Protein AF-A0A6M5YTC2-F1 (afdb_monomer_lite)

Sequence (103 aa):
MNQIGDTARYVRERLGMTQRAAAAALGVSAVHLSNVERGRADPSSSLLSRFKTVYGIDVYVLSYCLEDESRDMPAGLREARRHLADALRQGLREPEVCQNRGG

Organism: NCBI:txid2774151

Structure (mmCIF, N/CA/C/O backbone):
data_AF-A0A6M5YTC2-F1
#
_entry.id   AF-A0A6M5YTC2-F1
#
loop_
_atom_site.group_PDB
_atom_site.id
_atom_site.type_symbol
_atom_site.label_atom_id
_atom_site.label_alt_id
_atom_site.label_comp_id
_atom_site.label_asym_id
_atom_site.label_entity_id
_atom_site.label_seq_id
_atom_site.pdbx_PDB_ins_code
_atom_site.Cartn_x
_atom_site.Cartn_y
_atom_site.Cartn_z
_atom_site.occupancy
_atom_site.B_iso_or_equiv
_atom_site.auth_seq_id
_atom_site.auth_comp_id
_atom_site.auth_asym_id
_atom_site.auth_atom_id
_atom_site.pdbx_PDB_model_num
ATOM 1 N N . MET A 1 1 ? 8.989 11.334 -4.420 1.00 48.28 1 MET A N 1
ATOM 2 C CA . MET A 1 1 ? 9.234 9.990 -3.858 1.00 48.28 1 MET A CA 1
ATOM 3 C C . MET A 1 1 ? 7.873 9.472 -3.444 1.00 48.28 1 MET A C 1
ATOM 5 O O . MET A 1 1 ? 7.247 10.133 -2.628 1.00 48.28 1 MET A O 1
ATOM 9 N N . ASN A 1 2 ? 7.356 8.434 -4.102 1.00 59.09 2 ASN A N 1
ATOM 10 C CA . ASN A 1 2 ? 6.026 7.919 -3.781 1.00 59.09 2 ASN A CA 1
ATOM 11 C C . ASN A 1 2 ? 6.142 7.215 -2.425 1.00 59.09 2 ASN A C 1
ATOM 13 O O . ASN A 1 2 ? 6.911 6.262 -2.306 1.00 59.09 2 ASN A O 1
ATOM 17 N N . GLN A 1 3 ? 5.500 7.729 -1.377 1.00 80.75 3 GLN A N 1
ATOM 18 C CA . GLN A 1 3 ? 5.586 7.070 -0.078 1.00 80.75 3 GLN A CA 1
ATOM 19 C C . GLN A 1 3 ? 4.750 5.785 -0.125 1.00 80.75 3 GLN A C 1
ATOM 21 O O . GLN A 1 3 ? 3.763 5.683 -0.854 1.00 80.75 3 GLN A O 1
ATOM 26 N N . ILE A 1 4 ? 5.112 4.780 0.675 1.00 90.12 4 ILE A N 1
ATOM 27 C CA . ILE A 1 4 ? 4.355 3.516 0.736 1.00 90.12 4 ILE A CA 1
ATOM 28 C C . ILE A 1 4 ? 2.877 3.769 1.082 1.00 90.12 4 ILE A C 1
ATOM 30 O O . ILE A 1 4 ? 1.993 3.085 0.566 1.00 90.12 4 ILE A O 1
ATOM 34 N N . GLY A 1 5 ? 2.602 4.803 1.885 1.00 93.00 5 GLY A N 1
ATOM 35 C CA . GLY A 1 5 ? 1.250 5.283 2.171 1.00 93.00 5 GLY A CA 1
ATOM 36 C C . GLY A 1 5 ? 0.473 5.735 0.930 1.00 93.00 5 GLY A C 1
ATOM 37 O O . GLY A 1 5 ? -0.691 5.361 0.777 1.00 93.00 5 GLY A O 1
ATOM 38 N N . ASP A 1 6 ? 1.114 6.460 0.011 1.00 92.12 6 ASP A N 1
ATOM 39 C CA . ASP A 1 6 ? 0.499 6.897 -1.249 1.00 92.12 6 ASP A CA 1
ATOM 40 C C . ASP A 1 6 ? 0.148 5.695 -2.131 1.00 92.12 6 ASP A C 1
ATOM 42 O O . ASP A 1 6 ? -0.924 5.638 -2.734 1.00 92.12 6 ASP A O 1
ATOM 46 N N . THR A 1 7 ? 1.017 4.682 -2.152 1.00 92.56 7 THR A N 1
ATOM 47 C CA . THR A 1 7 ? 0.761 3.443 -2.897 1.00 92.56 7 THR A CA 1
ATOM 48 C C . THR A 1 7 ? -0.387 2.638 -2.279 1.00 92.56 7 THR A C 1
ATOM 50 O O . THR A 1 7 ? -1.248 2.139 -3.003 1.00 92.56 7 THR A O 1
ATOM 53 N N . ALA A 1 8 ? -0.465 2.552 -0.947 1.00 94.31 8 ALA A N 1
ATOM 54 C CA . ALA A 1 8 ? -1.590 1.919 -0.255 1.00 94.31 8 ALA A CA 1
ATOM 55 C C . ALA A 1 8 ? -2.921 2.624 -0.576 1.00 94.31 8 ALA A C 1
ATOM 57 O O . ALA A 1 8 ? -3.928 1.972 -0.870 1.00 94.31 8 ALA A O 1
ATOM 58 N N . ARG A 1 9 ? -2.906 3.962 -0.595 1.00 94.88 9 ARG A N 1
ATOM 59 C CA . ARG A 1 9 ? -4.043 4.785 -1.008 1.00 94.88 9 ARG A CA 1
ATOM 60 C C . ARG A 1 9 ? -4.432 4.524 -2.463 1.00 94.88 9 ARG A C 1
ATOM 62 O O . ARG A 1 9 ? -5.615 4.336 -2.743 1.00 94.88 9 ARG A O 1
ATOM 69 N N . TYR A 1 10 ? -3.453 4.485 -3.364 1.00 92.19 10 TYR A N 1
ATOM 70 C CA . TYR A 1 10 ? -3.669 4.206 -4.781 1.00 92.19 10 TYR A CA 1
ATOM 71 C C . TYR A 1 10 ? -4.376 2.864 -4.982 1.00 92.19 10 TYR A C 1
ATOM 73 O O . TYR A 1 10 ? -5.393 2.809 -5.668 1.00 92.19 10 TYR A O 1
ATOM 81 N N . VAL A 1 11 ? -3.903 1.797 -4.328 1.00 92.50 11 VAL A N 1
ATOM 82 C CA . VAL A 1 11 ? -4.552 0.476 -4.371 1.00 92.50 11 VAL A CA 1
ATOM 83 C C . VAL A 1 11 ? -6.014 0.577 -3.950 1.00 92.50 11 VAL A C 1
ATOM 85 O O . VAL A 1 11 ? -6.900 0.138 -4.681 1.00 92.50 11 VAL A O 1
ATOM 88 N N . ARG A 1 12 ? -6.285 1.206 -2.802 1.00 94.38 12 ARG A N 1
ATOM 89 C CA . ARG A 1 12 ? -7.649 1.364 -2.289 1.00 94.38 12 ARG A CA 1
ATOM 90 C C . ARG A 1 12 ? -8.561 2.091 -3.282 1.00 94.38 12 ARG A C 1
ATOM 92 O O . ARG A 1 12 ? -9.698 1.673 -3.488 1.00 94.38 12 ARG A O 1
ATOM 99 N N . GLU A 1 13 ? -8.085 3.189 -3.862 1.00 93.50 13 GLU A N 1
ATOM 100 C CA . GLU A 1 13 ? -8.854 3.992 -4.817 1.00 93.50 13 GLU A CA 1
ATOM 101 C C . GLU A 1 13 ? -9.116 3.226 -6.120 1.00 93.50 13 GLU A C 1
ATOM 103 O O . GLU A 1 13 ? -10.220 3.303 -6.656 1.00 93.50 13 GLU A O 1
ATOM 108 N N . ARG A 1 14 ? -8.153 2.421 -6.588 1.00 91.12 14 ARG A N 1
ATOM 109 C CA . ARG A 1 14 ? -8.329 1.545 -7.758 1.00 91.12 14 ARG A CA 1
ATOM 110 C C . ARG A 1 14 ? -9.353 0.439 -7.527 1.00 91.12 14 ARG A C 1
ATOM 112 O O . ARG A 1 14 ? -10.117 0.141 -8.435 1.00 91.12 14 ARG A O 1
ATOM 119 N N . LEU A 1 15 ? -9.429 -0.083 -6.306 1.00 89.88 15 LEU A N 1
ATOM 120 C CA . LEU A 1 15 ? -10.457 -1.040 -5.890 1.00 89.88 15 LEU A CA 1
ATOM 121 C C . LEU A 1 15 ? -11.825 -0.384 -5.607 1.00 89.88 15 LEU A C 1
ATOM 123 O O . LEU A 1 15 ? -12.759 -1.070 -5.199 1.00 89.88 15 LEU A O 1
ATOM 127 N N . GLY A 1 16 ? -11.965 0.939 -5.772 1.00 93.31 16 GLY A N 1
ATOM 128 C CA . GLY A 1 16 ? -13.224 1.655 -5.532 1.00 93.31 16 GLY A CA 1
ATOM 129 C C . GLY A 1 16 ? -13.652 1.695 -4.060 1.00 93.31 16 GLY A C 1
ATOM 130 O O . GLY A 1 16 ? -14.827 1.898 -3.755 1.00 93.31 16 GLY A O 1
ATOM 131 N N . MET A 1 17 ? -12.720 1.491 -3.125 1.00 94.38 17 MET A N 1
ATOM 132 C CA . MET A 1 17 ? -13.029 1.349 -1.705 1.00 94.38 17 MET A CA 1
ATOM 133 C C . MET A 1 17 ? -12.934 2.669 -0.930 1.00 94.38 17 MET A C 1
ATOM 135 O O . MET A 1 17 ? -12.008 3.474 -1.084 1.00 94.38 17 MET A O 1
ATOM 139 N N . THR A 1 18 ? -13.851 2.851 0.023 1.00 96.38 18 THR A N 1
ATOM 140 C CA . THR A 1 18 ? -13.703 3.878 1.067 1.00 96.38 18 THR A CA 1
ATOM 141 C C . THR A 1 18 ? -12.625 3.467 2.075 1.00 96.38 18 THR A C 1
ATOM 143 O O . THR A 1 18 ? -12.347 2.279 2.246 1.00 96.38 18 THR A O 1
ATOM 146 N N . GLN A 1 19 ? -12.043 4.425 2.811 1.00 95.94 19 GLN A N 1
ATOM 147 C CA . GLN A 1 19 ? -11.070 4.110 3.874 1.00 95.94 19 GLN A CA 1
ATOM 148 C C . GLN A 1 19 ? -11.641 3.153 4.928 1.00 95.94 19 GLN A C 1
ATOM 150 O O . GLN A 1 19 ? -10.939 2.263 5.395 1.00 95.94 19 GLN A O 1
ATOM 155 N N . ARG A 1 20 ? -12.923 3.297 5.289 1.00 96.62 20 ARG A N 1
ATOM 156 C CA . ARG A 1 20 ? -13.579 2.403 6.255 1.00 96.62 20 ARG A CA 1
ATOM 157 C C . ARG A 1 20 ? -13.726 0.983 5.712 1.00 96.62 20 ARG A C 1
ATOM 159 O O . ARG A 1 20 ? -13.423 0.044 6.440 1.00 96.62 20 ARG A O 1
ATOM 166 N N . ALA A 1 21 ? -14.165 0.835 4.461 1.00 96.88 21 ALA A N 1
ATOM 167 C CA . ALA A 1 21 ? -14.322 -0.474 3.827 1.00 96.88 21 ALA A CA 1
ATOM 168 C C . ALA A 1 21 ? -12.973 -1.195 3.698 1.00 96.88 21 ALA A C 1
ATOM 170 O O . ALA A 1 21 ? -12.853 -2.350 4.095 1.00 96.88 21 ALA A O 1
ATOM 171 N N . ALA A 1 22 ? -11.938 -0.485 3.244 1.00 96.94 22 ALA A N 1
ATOM 172 C CA . ALA A 1 22 ? -10.597 -1.044 3.127 1.00 96.94 22 ALA A CA 1
ATOM 173 C C . ALA A 1 22 ? -9.987 -1.399 4.487 1.00 96.94 22 ALA A C 1
ATOM 175 O O . ALA A 1 22 ? -9.371 -2.450 4.624 1.00 96.94 22 ALA A O 1
ATOM 176 N N . ALA A 1 23 ? -10.176 -0.559 5.509 1.00 97.12 23 ALA A N 1
ATOM 177 C CA . ALA A 1 23 ? -9.701 -0.853 6.858 1.00 97.12 23 ALA A CA 1
ATOM 178 C C . ALA A 1 23 ? -10.389 -2.095 7.444 1.00 97.12 23 ALA A C 1
ATOM 180 O O . ALA A 1 23 ? -9.715 -2.934 8.036 1.00 97.12 23 ALA A O 1
ATOM 181 N N . ALA A 1 24 ? -11.699 -2.244 7.223 1.00 97.31 24 ALA A N 1
ATOM 182 C CA . ALA A 1 24 ? -12.443 -3.434 7.624 1.00 97.31 24 ALA A CA 1
ATOM 183 C C . ALA A 1 24 ? -11.936 -4.695 6.905 1.00 97.31 24 ALA A C 1
ATOM 185 O O . ALA A 1 24 ? -11.633 -5.679 7.573 1.00 97.31 24 ALA A O 1
ATOM 186 N N . ALA A 1 25 ? -11.767 -4.646 5.579 1.00 95.81 25 ALA A N 1
ATOM 187 C CA . ALA A 1 25 ? -11.245 -5.765 4.788 1.00 95.81 25 ALA A CA 1
ATOM 188 C C . ALA A 1 25 ? -9.815 -6.155 5.197 1.00 95.81 25 ALA A C 1
ATOM 190 O O . ALA A 1 25 ? -9.491 -7.332 5.328 1.00 95.81 25 ALA A O 1
ATOM 191 N N . LEU A 1 26 ? -8.967 -5.163 5.474 1.00 96.19 26 LEU A N 1
ATOM 192 C CA . LEU A 1 26 ? -7.613 -5.385 5.971 1.00 96.19 26 LEU A CA 1
ATOM 193 C C . LEU A 1 26 ? -7.592 -5.787 7.451 1.00 96.19 26 LEU A C 1
ATOM 195 O O . LEU A 1 26 ? -6.565 -6.259 7.915 1.00 96.19 26 LEU A O 1
ATOM 199 N N . GLY A 1 27 ? -8.675 -5.641 8.216 1.00 96.44 27 GLY A N 1
ATOM 200 C CA . GLY A 1 27 ? -8.694 -5.945 9.650 1.00 96.44 27 GLY A CA 1
ATOM 201 C C . GLY A 1 27 ? -7.843 -4.985 10.491 1.00 96.44 27 GLY A C 1
ATOM 202 O O . GLY A 1 27 ? -7.184 -5.411 11.438 1.00 96.44 27 GLY A O 1
ATOM 203 N N . VAL A 1 28 ? -7.828 -3.698 10.134 1.00 95.75 28 VAL A N 1
ATOM 204 C CA . VAL A 1 28 ? -7.159 -2.618 10.880 1.00 95.75 28 VAL A CA 1
ATOM 205 C C . VAL A 1 28 ? -8.140 -1.493 11.207 1.00 95.75 28 VAL A C 1
ATOM 207 O O . VAL A 1 28 ? -9.237 -1.418 10.658 1.00 95.75 28 VAL A O 1
ATOM 210 N N . SER A 1 29 ? -7.760 -0.577 12.100 1.00 96.62 29 SER A N 1
ATOM 211 C CA . SER A 1 29 ? -8.603 0.589 12.367 1.00 96.62 29 SER A CA 1
ATOM 212 C C . SER A 1 29 ? -8.580 1.566 11.187 1.00 96.62 29 SER A C 1
ATOM 214 O O . SER A 1 29 ? -7.541 1.795 10.560 1.00 96.62 29 SER A O 1
ATOM 216 N N . ALA A 1 30 ? -9.725 2.199 10.913 1.00 96.06 30 ALA A N 1
ATOM 217 C CA . ALA A 1 30 ? -9.813 3.234 9.884 1.00 96.06 30 ALA A CA 1
ATOM 218 C C . ALA A 1 30 ? -8.837 4.386 10.160 1.00 96.06 30 ALA A C 1
ATOM 220 O O . ALA A 1 30 ? -8.225 4.892 9.230 1.00 96.06 30 ALA A O 1
ATOM 221 N N . VAL A 1 31 ? -8.631 4.750 11.432 1.00 96.62 31 VAL A N 1
ATOM 222 C CA . VAL A 1 31 ? -7.661 5.779 11.841 1.00 96.62 31 VAL A CA 1
ATOM 223 C C . VAL A 1 31 ? -6.232 5.374 11.478 1.00 96.62 31 VAL A C 1
ATOM 225 O O . VAL A 1 31 ? -5.504 6.191 10.920 1.00 96.62 31 VAL A O 1
ATOM 228 N N . HIS A 1 32 ? -5.836 4.122 11.739 1.00 95.06 32 HIS A N 1
ATOM 229 C CA . HIS A 1 32 ? -4.499 3.636 11.396 1.00 95.06 32 HIS A CA 1
ATOM 230 C C . HIS A 1 32 ? -4.258 3.696 9.886 1.00 95.06 32 HIS A C 1
ATOM 232 O O . HIS A 1 32 ? -3.291 4.324 9.459 1.00 95.06 32 HIS A O 1
ATOM 238 N N . LEU A 1 33 ? -5.172 3.139 9.082 1.00 96.75 33 LEU A N 1
ATOM 239 C CA . LEU A 1 33 ? -5.061 3.192 7.621 1.00 96.75 33 LEU A CA 1
ATOM 240 C C . LEU A 1 33 ? -5.009 4.644 7.119 1.00 96.75 33 LEU A C 1
ATOM 242 O O . LEU A 1 33 ? -4.188 4.988 6.279 1.00 96.75 33 LEU A O 1
ATOM 246 N N . SER A 1 34 ? -5.835 5.521 7.687 1.00 96.56 34 SER A N 1
ATOM 247 C CA . SER A 1 34 ? -5.891 6.936 7.322 1.00 96.56 34 SER A CA 1
ATOM 248 C C . SER A 1 34 ? -4.605 7.701 7.676 1.00 96.56 34 SER A C 1
ATOM 250 O O . SER A 1 34 ? -4.229 8.626 6.958 1.00 96.56 34 SER A O 1
ATOM 252 N N . ASN A 1 35 ? -3.921 7.345 8.768 1.00 96.31 35 ASN A N 1
ATOM 253 C CA . ASN A 1 35 ? -2.619 7.922 9.116 1.00 96.31 35 ASN A CA 1
ATOM 254 C C . ASN A 1 35 ? -1.519 7.427 8.175 1.00 96.31 35 ASN A C 1
ATOM 256 O O . ASN A 1 35 ? -0.716 8.239 7.720 1.00 96.31 35 ASN A O 1
ATOM 260 N N . VAL A 1 36 ? -1.530 6.135 7.840 1.00 95.81 36 VAL A N 1
ATOM 261 C CA . VAL A 1 36 ? -0.595 5.535 6.878 1.00 95.81 36 VAL A CA 1
ATOM 262 C C . VAL A 1 36 ? -0.739 6.178 5.500 1.00 95.81 36 VAL A C 1
ATOM 264 O O . VAL A 1 36 ? 0.235 6.683 4.956 1.00 95.81 36 VAL A O 1
ATOM 267 N N . GLU A 1 37 ? -1.958 6.260 4.965 1.00 95.62 37 GLU A N 1
ATOM 268 C CA . GLU A 1 37 ? -2.230 6.854 3.646 1.00 95.62 37 GLU A CA 1
ATOM 269 C C . GLU A 1 37 ? -1.895 8.350 3.544 1.00 95.62 37 GLU A C 1
ATOM 271 O O . GLU A 1 37 ? -1.845 8.891 2.444 1.00 95.62 37 GLU A O 1
ATOM 276 N N . ARG A 1 38 ? -1.709 9.043 4.673 1.00 94.25 38 ARG A N 1
ATOM 277 C CA . ARG A 1 38 ? -1.301 10.458 4.712 1.00 94.25 38 ARG A CA 1
ATOM 278 C C . ARG A 1 38 ? 0.172 10.651 5.073 1.00 94.25 38 ARG A C 1
ATOM 280 O O . ARG A 1 38 ? 0.560 11.782 5.354 1.00 94.25 38 ARG A O 1
ATOM 287 N N . GLY A 1 39 ? 0.950 9.572 5.172 1.00 92.38 39 GLY A N 1
ATOM 288 C CA . GLY A 1 39 ? 2.352 9.628 5.594 1.00 92.38 39 GLY A CA 1
ATOM 289 C C . GLY A 1 39 ? 2.547 10.084 7.046 1.00 92.38 39 GLY A C 1
ATOM 290 O O . GLY A 1 39 ? 3.632 10.513 7.421 1.00 92.38 39 GLY A O 1
ATOM 291 N N . ARG A 1 40 ? 1.499 10.027 7.883 1.00 93.25 40 ARG A N 1
ATOM 292 C CA . ARG A 1 40 ? 1.566 10.387 9.314 1.00 93.25 40 ARG A CA 1
ATOM 293 C C . ARG A 1 40 ? 2.022 9.230 10.199 1.00 93.25 40 ARG A C 1
ATOM 295 O O . ARG A 1 40 ? 2.283 9.437 11.379 1.00 93.25 40 ARG A O 1
ATOM 302 N N . ALA A 1 41 ? 2.040 8.018 9.658 1.00 92.44 41 ALA A N 1
ATOM 303 C CA . ALA A 1 41 ? 2.528 6.82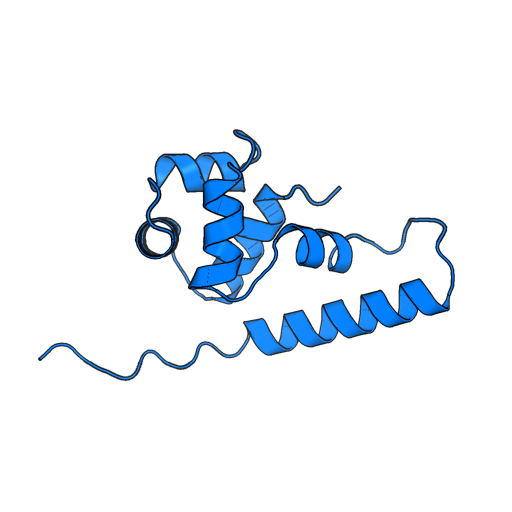3 10.321 1.00 92.44 41 ALA A CA 1
ATOM 304 C C . ALA A 1 41 ? 3.118 5.877 9.280 1.00 92.44 41 ALA A C 1
ATOM 306 O O . ALA A 1 41 ? 2.562 5.739 8.189 1.00 92.44 41 ALA A O 1
ATOM 307 N N . ASP A 1 42 ? 4.188 5.180 9.645 1.00 89.94 42 ASP A N 1
ATOM 308 C CA . ASP A 1 42 ? 4.699 4.107 8.808 1.00 89.94 42 ASP A CA 1
ATOM 309 C C . ASP A 1 42 ? 3.737 2.907 8.826 1.00 89.94 42 ASP A C 1
ATOM 311 O O . ASP A 1 42 ? 3.147 2.577 9.866 1.00 89.94 42 ASP A O 1
ATOM 315 N N . PRO A 1 43 ? 3.546 2.233 7.681 1.00 90.31 43 PRO A N 1
ATOM 316 C CA . PRO A 1 43 ? 2.749 1.021 7.622 1.00 90.31 43 PRO A CA 1
ATOM 317 C C . PRO A 1 43 ? 3.409 -0.086 8.446 1.00 90.31 43 PRO A C 1
ATOM 319 O O . PRO A 1 43 ? 4.585 -0.404 8.276 1.00 90.31 43 PRO A O 1
ATOM 322 N N . SER A 1 44 ? 2.626 -0.724 9.317 1.00 91.25 44 SER A N 1
ATOM 323 C CA . SER A 1 44 ? 3.107 -1.898 10.047 1.00 91.25 44 SER A CA 1
ATOM 324 C C . SER A 1 44 ? 3.356 -3.076 9.098 1.00 91.25 44 SER A C 1
ATOM 326 O O . SER A 1 44 ? 2.673 -3.236 8.083 1.00 91.25 44 SER A O 1
ATOM 328 N N . SER A 1 45 ? 4.280 -3.967 9.463 1.00 91.00 45 SER A N 1
ATOM 329 C CA . SER A 1 45 ? 4.513 -5.222 8.732 1.00 91.00 45 SER A CA 1
ATOM 330 C C . SER A 1 45 ? 3.239 -6.069 8.607 1.00 91.00 45 SER A C 1
ATOM 332 O O . SER A 1 45 ? 2.998 -6.682 7.569 1.00 91.00 45 SER A O 1
ATOM 334 N N . SER A 1 46 ? 2.384 -6.049 9.636 1.00 93.62 46 SER A N 1
ATOM 335 C CA . SER A 1 46 ? 1.069 -6.699 9.621 1.00 93.62 46 SER A CA 1
ATOM 336 C C . SER A 1 46 ? 0.160 -6.118 8.538 1.00 93.62 46 SER A C 1
ATOM 338 O O . SER A 1 46 ? -0.410 -6.873 7.752 1.00 93.62 46 SER A O 1
ATOM 340 N N . LEU A 1 47 ? 0.064 -4.786 8.445 1.00 94.56 47 LEU A N 1
ATOM 341 C CA . LEU A 1 47 ? -0.719 -4.116 7.406 1.00 94.56 47 LEU A CA 1
ATOM 342 C C . LEU A 1 47 ? -0.211 -4.486 6.007 1.00 94.56 47 LEU A C 1
ATOM 344 O O . LEU A 1 47 ? -1.004 -4.864 5.151 1.00 94.56 47 LEU A O 1
ATOM 348 N N . LEU A 1 48 ? 1.104 -4.449 5.793 1.00 94.56 48 LEU A N 1
ATOM 349 C CA . LEU A 1 48 ? 1.727 -4.816 4.517 1.00 94.56 48 LEU A CA 1
ATOM 350 C C . LEU A 1 48 ? 1.454 -6.277 4.136 1.00 94.56 48 LEU A C 1
ATOM 352 O O . LEU A 1 48 ? 1.145 -6.568 2.983 1.00 94.56 48 LEU A O 1
ATOM 356 N N . SER A 1 49 ? 1.514 -7.194 5.104 1.00 95.19 49 SER A N 1
ATOM 357 C CA . SER A 1 49 ? 1.150 -8.599 4.898 1.00 95.19 49 SER A CA 1
ATOM 358 C C . SER A 1 49 ? -0.320 -8.751 4.495 1.00 95.19 49 SER A C 1
ATOM 360 O O . SER A 1 49 ? -0.637 -9.502 3.576 1.00 95.19 49 SER A O 1
ATOM 362 N N . ARG A 1 50 ? -1.220 -7.969 5.103 1.00 95.19 50 ARG A N 1
ATOM 363 C CA . ARG A 1 50 ? -2.654 -7.973 4.775 1.00 95.19 50 ARG A CA 1
ATOM 364 C C . ARG A 1 50 ? -2.937 -7.474 3.361 1.00 95.19 50 ARG A C 1
ATOM 366 O O . ARG A 1 50 ? -3.809 -8.027 2.706 1.00 95.19 50 ARG A O 1
ATOM 373 N N . PHE A 1 51 ? -2.182 -6.505 2.844 1.00 94.62 51 PHE A N 1
ATOM 374 C CA . PHE A 1 51 ? -2.285 -6.128 1.427 1.00 94.62 51 PHE A CA 1
ATOM 375 C C . PHE A 1 51 ? -1.965 -7.308 0.493 1.00 94.62 51 PHE A C 1
ATOM 377 O O . PHE A 1 51 ? -2.684 -7.528 -0.483 1.00 94.62 51 PHE A O 1
ATOM 384 N N . LYS A 1 52 ? -0.948 -8.113 0.830 1.00 94.06 52 LYS A N 1
ATOM 385 C CA . LYS A 1 52 ? -0.582 -9.304 0.048 1.00 94.06 52 LYS A CA 1
ATOM 386 C C . LYS A 1 52 ? -1.655 -10.379 0.110 1.00 94.06 52 LYS A C 1
ATOM 388 O O . LYS A 1 52 ? -1.992 -10.952 -0.914 1.00 94.06 52 LYS A O 1
ATOM 393 N N . THR A 1 53 ? -2.180 -10.666 1.298 1.00 93.25 53 THR A N 1
ATOM 394 C CA . THR A 1 53 ? -3.109 -11.788 1.483 1.00 93.25 53 THR A CA 1
ATOM 395 C C . THR A 1 53 ? -4.547 -11.454 1.101 1.00 93.25 53 THR A C 1
ATOM 397 O O . THR A 1 53 ? -5.235 -12.322 0.579 1.00 93.25 53 THR A O 1
ATOM 400 N N . VAL A 1 54 ? -5.006 -10.222 1.341 1.00 94.19 54 VAL A N 1
ATOM 401 C CA . VAL A 1 54 ? -6.394 -9.807 1.073 1.00 94.19 54 VAL A CA 1
ATOM 402 C C . VAL A 1 54 ? -6.564 -9.319 -0.361 1.00 94.19 54 VAL A C 1
ATOM 404 O O . VAL A 1 54 ? -7.577 -9.614 -0.984 1.00 94.19 54 VAL A O 1
ATOM 407 N N . TYR A 1 55 ? -5.588 -8.578 -0.894 1.00 90.69 55 TYR A N 1
ATOM 408 C CA . TYR A 1 55 ? -5.696 -7.987 -2.232 1.00 90.69 55 TYR A CA 1
ATOM 409 C C . TYR A 1 55 ? -4.741 -8.598 -3.258 1.00 90.69 55 TYR A C 1
ATOM 411 O O . TYR A 1 55 ? -4.796 -8.216 -4.420 1.00 90.69 55 TYR A O 1
ATOM 419 N N . GLY A 1 56 ? -3.848 -9.511 -2.861 1.00 90.50 56 GLY A N 1
ATOM 420 C CA . GLY A 1 56 ? -2.843 -10.065 -3.774 1.00 90.50 56 GLY A CA 1
ATOM 421 C C . GLY A 1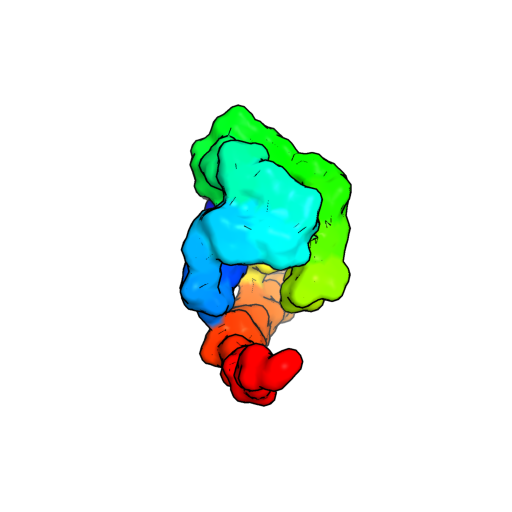 56 ? -1.747 -9.068 -4.161 1.00 90.50 56 GLY A C 1
ATOM 422 O O . GLY A 1 56 ? -1.061 -9.277 -5.158 1.00 90.50 56 GLY A O 1
ATOM 423 N N . ILE A 1 57 ? -1.579 -7.968 -3.412 1.00 90.50 57 ILE A N 1
ATOM 424 C CA . ILE A 1 57 ? -0.708 -6.852 -3.807 1.00 90.50 57 ILE A CA 1
ATOM 425 C C . ILE A 1 57 ? 0.423 -6.665 -2.805 1.00 90.50 57 ILE A C 1
ATOM 427 O O . ILE A 1 57 ? 0.202 -6.428 -1.617 1.00 90.50 57 ILE A O 1
ATOM 431 N N . ASP A 1 58 ? 1.654 -6.672 -3.308 1.00 91.88 58 ASP A N 1
ATOM 432 C CA . ASP A 1 58 ? 2.803 -6.165 -2.567 1.00 91.88 58 ASP A CA 1
ATOM 433 C C . ASP A 1 58 ? 2.949 -4.652 -2.802 1.00 91.88 58 ASP A C 1
ATOM 435 O O . ASP A 1 58 ? 3.281 -4.195 -3.898 1.00 91.88 58 ASP A 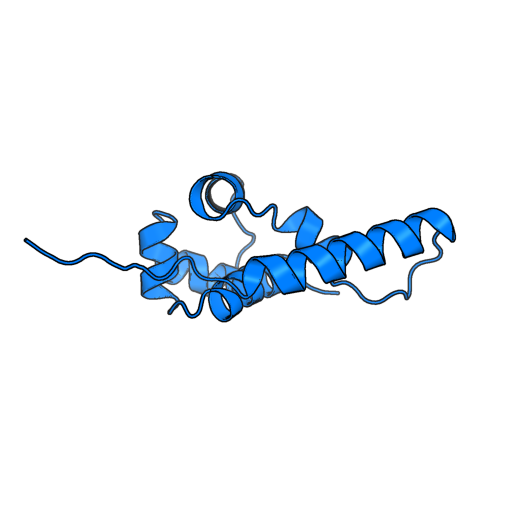O 1
ATOM 439 N N . VAL A 1 59 ? 2.697 -3.867 -1.751 1.00 90.88 59 VAL A N 1
ATOM 440 C CA . VAL A 1 59 ? 2.729 -2.398 -1.805 1.00 90.88 59 VAL A CA 1
ATOM 441 C C . VAL A 1 59 ? 4.138 -1.865 -2.101 1.00 90.88 59 VAL A C 1
ATOM 443 O O . VAL A 1 59 ? 4.258 -0.839 -2.763 1.00 90.88 59 VAL A O 1
ATOM 446 N N . TYR A 1 60 ? 5.210 -2.552 -1.688 1.00 89.94 60 TYR A N 1
ATOM 447 C CA . TYR A 1 60 ? 6.578 -2.123 -2.011 1.00 89.94 60 TYR A CA 1
ATOM 448 C C . TYR A 1 60 ? 6.892 -2.320 -3.486 1.00 89.94 60 TYR A C 1
ATOM 450 O O . TYR A 1 60 ? 7.423 -1.416 -4.131 1.00 89.94 60 TYR A O 1
ATOM 458 N N . VAL A 1 61 ? 6.532 -3.487 -4.027 1.00 89.00 61 VAL A N 1
ATOM 459 C CA . VAL A 1 61 ? 6.729 -3.789 -5.450 1.00 89.00 61 VAL A CA 1
ATOM 460 C C . VAL A 1 61 ? 5.944 -2.800 -6.302 1.00 89.00 61 VAL A C 1
ATOM 462 O O . VAL A 1 61 ? 6.491 -2.230 -7.246 1.00 89.00 61 VAL A O 1
ATOM 465 N N . LEU A 1 62 ? 4.686 -2.538 -5.940 1.00 88.81 62 LEU A N 1
ATOM 466 C CA . LEU A 1 62 ? 3.868 -1.568 -6.656 1.00 88.81 62 LEU A CA 1
ATOM 467 C C . LEU A 1 62 ? 4.443 -0.150 -6.544 1.00 88.81 62 LEU A C 1
ATOM 469 O O . LEU A 1 62 ? 4.529 0.536 -7.558 1.00 88.81 62 LEU A O 1
ATOM 473 N N . SER A 1 63 ? 4.897 0.270 -5.359 1.00 89.12 63 SER A N 1
ATOM 474 C CA . SER A 1 63 ? 5.531 1.581 -5.167 1.00 89.12 63 SER A CA 1
ATOM 475 C C . SER A 1 63 ? 6.732 1.743 -6.097 1.00 89.12 63 SER A C 1
ATOM 477 O O . SER A 1 63 ? 6.810 2.718 -6.840 1.00 89.12 63 SER A O 1
ATOM 479 N N . TYR A 1 64 ? 7.612 0.740 -6.143 1.00 85.19 64 TYR A N 1
ATOM 480 C CA . TYR A 1 64 ? 8.773 0.715 -7.033 1.00 85.19 64 TYR A CA 1
ATOM 481 C C . TYR A 1 64 ? 8.393 0.783 -8.522 1.00 85.19 64 TYR A C 1
ATOM 483 O O . TYR A 1 64 ? 9.055 1.459 -9.310 1.00 85.19 64 TYR A O 1
ATOM 491 N N . CYS A 1 65 ? 7.314 0.110 -8.925 1.00 84.12 65 CYS A N 1
ATOM 492 C CA . CYS A 1 65 ? 6.828 0.130 -10.307 1.00 84.12 65 CYS A CA 1
ATOM 493 C C . CYS A 1 65 ? 6.162 1.462 -10.691 1.00 84.12 65 CYS A C 1
ATOM 495 O O . CYS A 1 65 ? 6.134 1.814 -11.868 1.00 84.12 65 CYS A O 1
ATOM 497 N N . LEU A 1 66 ? 5.628 2.203 -9.717 1.00 78.06 66 LEU A N 1
ATOM 498 C CA . LEU A 1 66 ? 4.941 3.478 -9.938 1.00 78.06 66 LEU A CA 1
ATOM 499 C C . LEU A 1 66 ? 5.842 4.711 -9.778 1.00 78.06 66 LEU A C 1
ATOM 501 O O . LEU A 1 66 ? 5.441 5.785 -10.216 1.00 78.06 66 LEU A O 1
ATOM 505 N N . GLU A 1 67 ? 7.028 4.589 -9.174 1.00 79.38 67 GLU A N 1
ATOM 506 C CA . GLU A 1 67 ? 8.012 5.683 -9.112 1.00 79.38 67 GLU A CA 1
ATOM 507 C C . GLU A 1 67 ? 8.400 6.172 -10.525 1.00 79.38 67 GLU A C 1
ATOM 509 O O . GLU A 1 67 ? 8.368 5.404 -11.484 1.00 79.38 67 GLU A O 1
ATOM 514 N N . ASP A 1 68 ? 8.755 7.446 -10.693 1.00 66.75 68 ASP A N 1
ATOM 515 C CA . ASP A 1 68 ? 9.215 7.953 -11.995 1.00 66.75 68 ASP A CA 1
ATOM 516 C C . ASP A 1 68 ? 10.596 7.388 -12.381 1.00 66.75 68 ASP A C 1
ATOM 518 O O . ASP A 1 68 ? 11.417 7.062 -11.521 1.00 66.75 68 ASP A O 1
ATOM 522 N N . GLU A 1 69 ? 10.850 7.291 -13.692 1.00 60.41 69 GLU A N 1
ATOM 523 C CA . GLU A 1 69 ? 12.030 6.692 -14.360 1.00 60.41 69 GLU A CA 1
ATOM 524 C C . GLU A 1 69 ? 13.379 7.397 -14.066 1.00 60.41 69 GLU A C 1
ATOM 526 O O . GLU A 1 69 ? 14.379 7.150 -14.736 1.00 60.41 69 GLU A O 1
ATOM 531 N N . SER A 1 70 ? 13.441 8.290 -13.078 1.00 58.19 70 SER A N 1
ATOM 532 C CA . SER A 1 70 ? 14.560 9.212 -12.839 1.00 58.19 70 SER A CA 1
ATOM 533 C C . S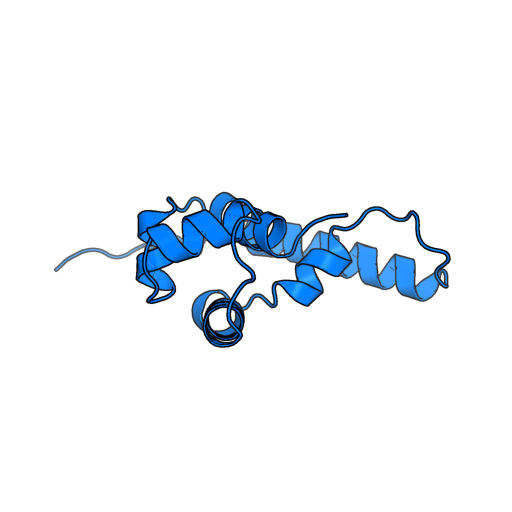ER A 1 70 ? 15.812 8.567 -12.228 1.00 58.19 70 SER A C 1
ATOM 535 O O . SER A 1 70 ? 16.764 9.281 -11.913 1.00 58.19 70 SER A O 1
ATOM 537 N N . ARG A 1 71 ? 15.826 7.246 -12.001 1.00 62.62 71 ARG A N 1
ATOM 538 C CA . ARG A 1 71 ? 16.997 6.533 -11.465 1.00 62.62 71 ARG A CA 1
ATOM 539 C C . ARG A 1 71 ? 17.855 5.984 -12.602 1.00 62.62 71 ARG A C 1
ATOM 541 O O . ARG A 1 71 ? 17.339 5.360 -13.528 1.00 62.62 71 ARG A O 1
ATOM 548 N N . ASP A 1 72 ? 19.170 6.152 -12.475 1.00 72.00 72 ASP A N 1
ATOM 549 C CA . ASP A 1 72 ? 20.153 5.466 -13.313 1.00 72.00 72 ASP A CA 1
ATOM 550 C C . ASP A 1 72 ? 19.959 3.950 -13.168 1.00 72.00 72 ASP A C 1
ATOM 552 O O . ASP A 1 72 ? 20.221 3.358 -12.121 1.00 72.00 72 ASP A O 1
ATOM 556 N N . MET A 1 73 ? 19.396 3.333 -14.201 1.00 76.00 73 MET A N 1
ATOM 557 C CA . MET A 1 73 ? 18.943 1.944 -14.185 1.00 76.00 73 MET A CA 1
ATOM 558 C C . MET A 1 73 ? 19.377 1.250 -15.485 1.00 76.00 73 MET A C 1
ATOM 560 O O . MET A 1 73 ? 19.389 1.882 -16.542 1.00 76.00 73 MET A O 1
ATOM 564 N N . PRO A 1 74 ? 19.725 -0.045 -15.488 1.00 87.38 74 PRO A N 1
ATOM 565 C CA . PRO A 1 74 ? 19.939 -0.771 -16.737 1.00 87.38 74 PRO A CA 1
ATOM 566 C C . PRO A 1 74 ? 18.658 -0.826 -17.586 1.00 87.38 74 PRO A C 1
ATOM 568 O O . PRO A 1 74 ? 17.555 -0.958 -17.052 1.00 87.38 74 PRO A O 1
ATOM 571 N N . ALA A 1 75 ? 18.793 -0.765 -18.916 1.00 85.38 75 ALA A N 1
ATOM 572 C CA . ALA A 1 75 ? 17.650 -0.701 -19.834 1.00 85.38 75 ALA A CA 1
ATOM 573 C C . ALA A 1 75 ? 16.666 -1.871 -19.665 1.00 85.38 75 ALA A C 1
ATOM 575 O O . ALA A 1 75 ? 15.465 -1.634 -19.571 1.00 85.38 75 ALA A O 1
ATOM 576 N N . GLY A 1 76 ? 17.168 -3.103 -19.526 1.00 86.88 76 GLY A N 1
ATOM 577 C CA . GLY A 1 76 ? 16.311 -4.278 -19.333 1.00 86.88 76 GLY A CA 1
ATOM 578 C C . GLY A 1 76 ? 15.501 -4.238 -18.032 1.00 86.88 76 GLY A C 1
ATOM 579 O O . GLY A 1 76 ? 14.357 -4.680 -17.999 1.00 86.88 76 GLY A O 1
ATOM 580 N N . LEU A 1 77 ? 16.048 -3.646 -16.964 1.00 84.69 77 LEU A N 1
ATOM 581 C CA . LEU A 1 77 ? 15.325 -3.515 -15.699 1.00 84.69 77 LEU A CA 1
ATOM 582 C C . LEU A 1 77 ? 14.267 -2.403 -15.759 1.00 84.69 77 LEU A C 1
ATOM 584 O O . LEU A 1 77 ? 13.186 -2.575 -15.199 1.00 84.69 77 LEU A O 1
ATOM 588 N N . ARG A 1 78 ? 14.522 -1.305 -16.488 1.00 84.00 78 ARG A N 1
ATOM 589 C CA . ARG A 1 78 ? 13.477 -0.306 -16.792 1.00 84.00 78 ARG A CA 1
ATOM 590 C C . ARG A 1 78 ? 12.326 -0.911 -17.587 1.00 84.00 78 ARG A C 1
ATOM 592 O O . ARG A 1 78 ? 11.169 -0.686 -17.251 1.00 84.00 78 ARG A O 1
ATOM 599 N N . GLU A 1 79 ? 12.633 -1.698 -18.613 1.00 86.62 79 GLU A N 1
ATOM 600 C CA . GLU A 1 79 ? 11.616 -2.351 -19.438 1.00 86.62 79 GLU A CA 1
ATOM 601 C C . GLU A 1 79 ? 10.761 -3.322 -18.612 1.00 86.62 79 GLU A C 1
ATOM 603 O O . GLU A 1 79 ? 9.535 -3.216 -18.606 1.00 86.62 79 GLU A O 1
ATOM 608 N N . ALA A 1 80 ? 11.399 -4.196 -17.827 1.00 86.81 80 ALA A N 1
ATOM 609 C CA . ALA A 1 80 ? 10.693 -5.105 -16.928 1.00 86.81 80 ALA A CA 1
ATOM 610 C C . ALA A 1 80 ? 9.798 -4.349 -15.930 1.00 86.81 80 ALA A C 1
ATOM 612 O O . ALA A 1 80 ? 8.644 -4.723 -15.716 1.00 86.81 80 ALA A O 1
ATOM 613 N N . ARG A 1 81 ? 10.301 -3.251 -15.351 1.00 86.06 81 ARG A N 1
ATOM 614 C CA . ARG A 1 81 ? 9.540 -2.387 -14.439 1.00 86.06 81 ARG A CA 1
ATOM 615 C C . ARG A 1 81 ? 8.313 -1.785 -15.120 1.00 86.06 81 ARG A C 1
ATOM 617 O O . ARG A 1 81 ? 7.234 -1.799 -14.533 1.00 86.06 81 ARG A O 1
ATOM 624 N N . ARG A 1 82 ? 8.457 -1.298 -16.355 1.00 83.62 82 ARG A N 1
ATOM 625 C CA . ARG A 1 82 ? 7.347 -0.759 -17.150 1.00 83.62 82 ARG A CA 1
ATOM 626 C C . ARG A 1 82 ? 6.289 -1.826 -17.425 1.00 83.62 82 ARG A C 1
ATOM 628 O O . ARG A 1 82 ? 5.112 -1.572 -17.190 1.00 83.62 82 ARG A O 1
ATOM 635 N N . HIS A 1 83 ? 6.704 -3.024 -17.836 1.00 87.06 83 HIS A N 1
ATOM 636 C CA . HIS A 1 83 ? 5.787 -4.144 -18.059 1.00 87.06 83 HIS A CA 1
ATOM 637 C C . HIS A 1 83 ? 5.027 -4.532 -16.785 1.00 87.06 83 HIS A C 1
ATOM 639 O O . HIS A 1 83 ? 3.811 -4.709 -16.829 1.00 87.06 83 HIS A O 1
ATOM 645 N N . LEU A 1 84 ? 5.711 -4.596 -15.638 1.00 85.88 84 LEU A N 1
ATOM 646 C CA . LEU A 1 84 ? 5.068 -4.851 -14.347 1.00 85.88 84 LEU A CA 1
ATOM 647 C C . LEU A 1 84 ? 4.081 -3.740 -13.972 1.00 85.88 84 LEU A C 1
ATOM 649 O O . LEU A 1 84 ? 2.958 -4.032 -13.567 1.00 85.88 84 LEU A O 1
ATOM 653 N N . ALA A 1 85 ? 4.465 -2.472 -14.134 1.00 82.88 85 ALA A N 1
ATOM 654 C CA . ALA A 1 85 ? 3.593 -1.337 -13.846 1.00 82.88 85 ALA A CA 1
ATOM 655 C C . ALA A 1 85 ? 2.312 -1.376 -14.693 1.00 82.88 85 ALA A C 1
ATOM 657 O O . ALA A 1 85 ? 1.219 -1.154 -14.171 1.00 82.88 85 ALA A O 1
ATOM 658 N N . ASP A 1 86 ? 2.430 -1.686 -15.983 1.00 84.25 86 ASP A N 1
ATOM 659 C CA . ASP A 1 86 ? 1.291 -1.773 -16.895 1.00 84.25 86 ASP A CA 1
ATOM 660 C C . ASP A 1 86 ? 0.383 -2.963 -16.565 1.00 84.25 86 ASP A C 1
ATOM 662 O O . ASP A 1 86 ? -0.834 -2.785 -16.469 1.00 84.25 86 ASP A O 1
ATOM 666 N N . ALA A 1 87 ? 0.956 -4.137 -16.283 1.00 84.19 87 ALA A N 1
ATOM 667 C CA . ALA A 1 87 ? 0.201 -5.311 -15.847 1.00 84.19 87 ALA A CA 1
ATOM 668 C C . ALA A 1 87 ? -0.572 -5.044 -14.544 1.00 84.19 87 ALA A C 1
ATOM 670 O O . ALA A 1 87 ? -1.763 -5.335 -14.449 1.00 84.19 87 ALA A O 1
ATOM 671 N N . LEU A 1 88 ? 0.068 -4.410 -13.555 1.00 77.81 88 LEU A N 1
ATOM 672 C CA . LEU A 1 88 ? -0.570 -4.058 -12.284 1.00 77.81 88 LEU A CA 1
ATOM 673 C C . LEU A 1 88 ? -1.684 -3.020 -12.475 1.00 77.81 88 LEU A C 1
ATOM 675 O O . LEU A 1 88 ? -2.757 -3.144 -11.886 1.00 77.81 88 LEU A O 1
ATOM 679 N N . ARG A 1 89 ? -1.485 -2.013 -13.336 1.00 76.94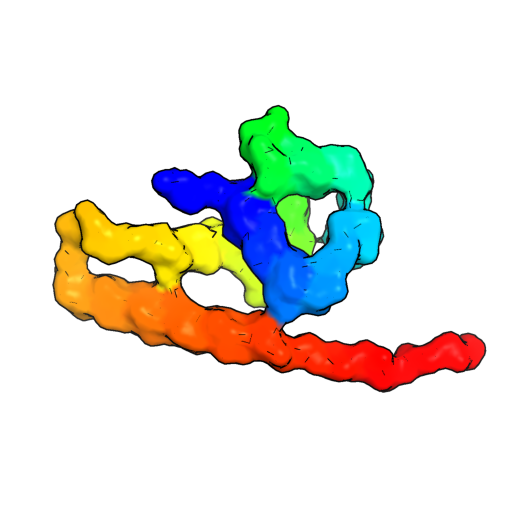 89 ARG A N 1
ATOM 680 C CA . ARG A 1 89 ? -2.539 -1.038 -13.668 1.00 76.94 89 ARG A CA 1
ATOM 681 C C . ARG A 1 89 ? -3.763 -1.713 -14.287 1.00 76.94 89 ARG A C 1
ATOM 683 O O . ARG A 1 89 ? -4.878 -1.262 -14.018 1.00 76.94 89 ARG A O 1
ATOM 690 N N . GLN A 1 90 ? -3.569 -2.743 -15.108 1.00 78.19 90 GLN A N 1
ATOM 691 C CA . GLN A 1 90 ? -4.656 -3.499 -15.731 1.00 78.19 90 GLN A CA 1
ATOM 692 C C . GLN A 1 90 ? -5.360 -4.416 -14.722 1.00 78.19 90 GLN A C 1
ATOM 694 O O . GLN A 1 90 ? -6.577 -4.329 -14.596 1.00 78.19 90 GLN A O 1
ATOM 699 N N . GLY A 1 91 ? -4.612 -5.191 -13.932 1.00 76.19 91 GLY A N 1
ATOM 700 C CA . GLY A 1 91 ? -5.182 -6.109 -12.936 1.00 76.19 91 GLY A CA 1
ATOM 701 C C . GLY A 1 91 ? -5.966 -5.406 -11.823 1.00 76.19 91 GLY A C 1
ATOM 702 O O . GLY A 1 91 ? -7.008 -5.885 -11.398 1.00 76.19 91 GLY A O 1
ATOM 703 N N . LEU A 1 92 ? -5.546 -4.206 -11.404 1.00 73.69 92 LEU A N 1
ATOM 704 C CA . LEU A 1 92 ? -6.273 -3.402 -10.405 1.00 73.69 92 LEU A CA 1
ATOM 705 C C . LEU A 1 92 ? -7.544 -2.725 -10.944 1.00 73.69 92 LEU A C 1
ATOM 707 O O . LEU A 1 92 ? -8.172 -1.950 -10.225 1.00 73.69 92 LEU A O 1
ATOM 711 N N . ARG A 1 93 ? -7.875 -2.910 -12.226 1.00 63.16 93 ARG A N 1
ATOM 712 C CA . ARG A 1 93 ? -9.037 -2.301 -12.889 1.00 63.16 93 ARG A CA 1
ATOM 713 C C . ARG A 1 93 ? -10.253 -3.220 -12.920 1.00 63.16 93 ARG A C 1
ATOM 715 O O . ARG A 1 93 ? -11.350 -2.727 -13.163 1.00 63.16 93 ARG A O 1
ATOM 722 N N . GLU A 1 94 ? -10.055 -4.507 -12.667 1.00 51.47 94 GLU A N 1
ATOM 723 C CA . GLU A 1 94 ? -11.106 -5.512 -12.601 1.00 51.47 94 GLU A CA 1
ATOM 724 C C . GLU A 1 94 ? -11.380 -5.812 -11.128 1.00 51.47 94 GLU A C 1
ATOM 726 O O . GLU A 1 94 ? -10.781 -6.726 -10.561 1.00 51.47 94 GLU A O 1
ATOM 731 N N . PRO A 1 95 ? -12.256 -5.050 -10.444 1.00 46.59 95 PRO A N 1
ATOM 732 C CA . PRO A 1 95 ? -12.888 -5.642 -9.289 1.00 46.59 95 PRO A CA 1
ATOM 733 C C . PRO A 1 95 ? -13.652 -6.844 -9.842 1.00 46.59 95 PRO A C 1
ATOM 735 O O . PRO A 1 95 ? -14.557 -6.665 -10.663 1.00 46.59 95 PRO A O 1
ATOM 738 N N . GLU A 1 96 ? -13.293 -8.062 -9.424 1.00 46.84 96 GL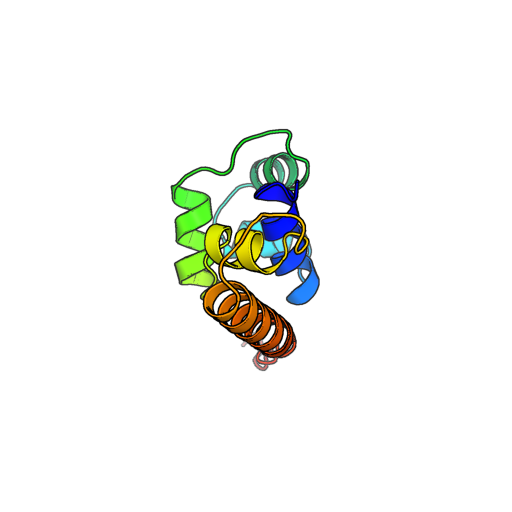U A N 1
ATOM 739 C CA . GLU A 1 96 ? -14.271 -9.140 -9.439 1.00 46.84 96 GLU A CA 1
ATOM 740 C C . GLU A 1 96 ? -15.501 -8.555 -8.765 1.00 46.84 96 GLU A C 1
ATOM 742 O O . GLU A 1 96 ? -15.486 -8.165 -7.592 1.00 46.84 96 GLU A O 1
ATOM 747 N N . VAL A 1 97 ? -16.518 -8.330 -9.592 1.00 45.81 97 VAL A N 1
ATOM 748 C CA . VAL A 1 97 ? -17.771 -7.753 -9.169 1.00 45.81 97 VAL A CA 1
ATOM 749 C C . VAL A 1 97 ? -18.190 -8.582 -7.974 1.00 45.81 97 VAL A C 1
ATOM 751 O O . VAL A 1 97 ? -18.329 -9.797 -8.086 1.00 45.81 97 VAL A O 1
ATOM 754 N N . CYS A 1 98 ? -18.362 -7.923 -6.832 1.00 41.66 98 CYS A N 1
ATOM 755 C CA . CYS A 1 98 ? -18.937 -8.511 -5.636 1.00 41.66 98 CYS A CA 1
ATOM 756 C C . CYS A 1 98 ? -20.415 -8.839 -5.940 1.00 41.66 98 CYS A C 1
ATOM 758 O O . CYS A 1 98 ? -21.342 -8.171 -5.490 1.00 41.66 98 CYS A O 1
ATOM 760 N N . GLN A 1 99 ? -20.641 -9.821 -6.811 1.00 41.72 99 GLN A N 1
ATOM 761 C CA . GLN A 1 99 ? -21.907 -10.462 -7.103 1.00 41.72 99 GLN A CA 1
ATOM 762 C C . GLN A 1 99 ? -22.052 -11.608 -6.108 1.00 41.72 99 GLN A C 1
ATOM 764 O O . GLN A 1 99 ? -21.699 -12.743 -6.400 1.00 41.72 99 GLN A O 1
ATOM 769 N N . ASN A 1 100 ? -22.544 -11.282 -4.914 1.00 40.41 100 ASN A N 1
ATOM 770 C CA . ASN A 1 100 ? -23.658 -11.959 -4.235 1.00 40.41 100 ASN A CA 1
ATOM 771 C C . ASN A 1 100 ? -23.629 -11.604 -2.746 1.00 40.41 100 ASN A C 1
ATOM 773 O O . ASN A 1 100 ? -22.697 -11.939 -2.028 1.00 40.41 100 ASN A O 1
ATOM 777 N N . ARG A 1 101 ? -24.511 -10.692 -2.325 1.00 39.94 101 ARG A N 1
ATOM 778 C CA . ARG A 1 101 ? -25.927 -10.902 -1.950 1.00 39.94 101 ARG A CA 1
ATOM 779 C C . ARG A 1 101 ? -26.033 -11.492 -0.550 1.00 39.94 101 ARG A C 1
ATOM 781 O O . ARG A 1 101 ? -25.749 -12.662 -0.335 1.00 39.94 101 ARG A O 1
ATOM 788 N N . GLY A 1 102 ? -26.510 -10.645 0.359 1.00 42.38 102 GLY A N 1
ATOM 789 C CA . GLY A 1 102 ? -27.145 -11.109 1.577 1.00 42.38 102 GLY A CA 1
ATOM 790 C C . GLY A 1 102 ? -28.246 -12.117 1.249 1.00 42.38 102 GLY A C 1
ATOM 791 O O . GLY A 1 102 ? -29.035 -11.913 0.321 1.00 42.38 102 GLY A O 1
ATOM 792 N N . GLY A 1 103 ? -28.232 -13.190 2.024 1.00 35.47 103 GLY A N 1
ATOM 793 C CA . GLY A 1 103 ? -29.300 -14.145 2.263 1.00 35.47 103 GLY A CA 1
ATOM 794 C C . GLY A 1 103 ? -29.210 -14.508 3.732 1.00 35.47 103 GLY A C 1
ATOM 795 O O . GLY A 1 103 ? -28.079 -14.838 4.154 1.00 35.47 103 GLY A O 1
#

Radius of gyration: 14.85 Å; chains: 1; bounding box: 50×25×32 Å

InterPro domains:
  IPR001387 Cro/C1-type, helix-turn-helix domain [PS50943] (9-62)
  IPR001387 Cro/C1-type, helix-turn-helix domain [SM00530] (7-62)
  IPR001387 Cro/C1-type, helix-turn-helix domain [cd00093] (5-62)
  IPR010982 Lambda repressor-like, DNA-binding domain superfamily [G3DSA:1.10.260.40] (1-73)
  IPR010982 Lambda repressor-like, DNA-binding domain superfamily [SSF47413] (2-69)

Foldseek 3Di:
DCQLLCLLVVLCVLLVHDLCRVCVLLVHDSVLNVCSNVVNDPDDPSSQVSCCPRVVDRSVLQSQLPDDPPDPDDPVVVVVSVVVNVVVSVVSNDDPPPPDDDD

Secondary structure (DSSP, 8-state):
---HHHHHHHHHHHTT--HHHHHHHHTS-HHHHHHHTTTSSPPPHHHHHHHHHHHS--HHHHHHHHS-S-S---HHHHHHHHHHHHHHHHHTT----------

pLDDT: mean 83.55, std 16.4, range [35.47, 97.31]